Protein AF-A0A835VLT1-F1 (afdb_monomer_lite)

Foldseek 3Di:
DPLLVVLLVLLVCCVPPDLVSNLVSLVVNLVSLVPDPCNPVSCVVNVLLVSLVCLLVDDPPPDPDVSSVSSNVSSVVSSVVVVVVPPD

Secondary structure (DSSP, 8-state):
--HHHHHHHHHHGGG-S-HHHHHHHHHHHHHHHHT-S-HHHHHHHTTHHHHHHHHHH---TT---HHHHHHHHHHHHHHHHHHHHH--

Organism: Vanilla planifolia (NCBI:txid51239)

pLDDT: mean 83.09, std 13.02, range [42.72, 95.12]

InterPro domains:
  IPR016024 Armadillo-type fold [SSF48371] (3-64)
  IPR052441 Armadillo Repeat & Ser/Thr Protein Kinase [PTHR46618] (1-88)

Sequence (88 aa):
MATNGLTTLLISRLDHQDAIARLNLLKLIKAVYEHHPRPKQLIVENDLPQKLQNLIEERRDGQRSGGQVLVKQMATALLKALHINTVL

Structure (mmCIF, N/CA/C/O backbone):
data_AF-A0A835VLT1-F1
#
_entry.id   AF-A0A835VLT1-F1
#
loop_
_atom_site.group_PDB
_atom_site.id
_atom_site.type_symbol
_atom_site.label_atom_id
_atom_site.label_alt_id
_atom_site.label_comp_id
_atom_site.label_asym_id
_atom_site.label_entity_id
_atom_site.label_seq_id
_atom_site.pdbx_PDB_ins_code
_atom_site.Cartn_x
_atom_site.Cartn_y
_atom_site.Cartn_z
_atom_site.occupancy
_atom_site.B_iso_or_equiv
_atom_site.auth_seq_id
_atom_site.auth_comp_id
_atom_site.auth_asym_id
_atom_site.auth_atom_id
_atom_site.pdbx_PDB_model_num
ATOM 1 N N . MET A 1 1 ? 7.628 -16.810 -14.608 1.00 45.41 1 MET A N 1
ATOM 2 C CA . MET A 1 1 ? 6.609 -15.783 -14.916 1.00 45.41 1 MET A CA 1
ATOM 3 C C . MET A 1 1 ? 5.369 -16.087 -14.077 1.00 45.41 1 MET A C 1
ATOM 5 O O . MET A 1 1 ? 4.589 -16.932 -14.474 1.00 45.41 1 MET A O 1
ATOM 9 N N . ALA A 1 2 ? 5.252 -15.529 -12.867 1.00 52.47 2 ALA A N 1
ATOM 10 C CA . ALA A 1 2 ? 4.105 -15.778 -11.967 1.00 52.47 2 ALA A CA 1
ATOM 11 C C . ALA A 1 2 ? 3.840 -14.632 -10.961 1.00 52.47 2 ALA A C 1
ATOM 13 O O . ALA A 1 2 ? 2.880 -14.678 -10.200 1.00 52.47 2 ALA A O 1
ATOM 14 N N . THR A 1 3 ? 4.675 -13.587 -10.948 1.00 55.88 3 THR A N 1
ATOM 15 C CA . THR A 1 3 ? 4.621 -12.487 -9.970 1.00 55.88 3 THR A CA 1
ATOM 16 C C . THR A 1 3 ? 3.490 -11.487 -10.230 1.00 55.88 3 THR A C 1
ATOM 18 O O . THR A 1 3 ? 2.998 -10.869 -9.283 1.00 55.88 3 THR A O 1
ATOM 21 N N . ASN A 1 4 ? 3.018 -11.370 -11.476 1.00 63.62 4 ASN A N 1
ATOM 22 C CA . ASN A 1 4 ? 1.924 -10.457 -11.818 1.00 63.62 4 ASN A CA 1
ATOM 23 C C . ASN A 1 4 ? 0.615 -10.832 -11.109 1.00 63.62 4 ASN A C 1
ATOM 25 O O . ASN A 1 4 ? 0.005 -9.973 -10.481 1.00 63.62 4 ASN A O 1
ATOM 29 N N . GLY A 1 5 ? 0.232 -12.115 -11.103 1.00 77.06 5 GLY A N 1
ATOM 30 C CA . GLY A 1 5 ? -1.021 -12.553 -10.472 1.00 77.06 5 GLY A CA 1
ATOM 31 C C . GLY A 1 5 ? -1.061 -12.313 -8.959 1.00 77.06 5 GLY A C 1
ATOM 32 O O . GLY A 1 5 ? -2.098 -11.929 -8.419 1.00 77.06 5 GLY A O 1
ATOM 33 N N . LEU A 1 6 ? 0.080 -12.471 -8.275 1.00 83.44 6 LEU A N 1
ATOM 34 C CA . LEU A 1 6 ? 0.173 -12.202 -6.840 1.00 83.44 6 LEU A CA 1
ATOM 35 C C . LEU A 1 6 ? 0.013 -10.710 -6.539 1.00 83.44 6 LEU A C 1
ATOM 37 O O . LEU A 1 6 ? -0.710 -10.352 -5.613 1.00 83.44 6 LEU A O 1
ATOM 41 N N . THR A 1 7 ? 0.648 -9.832 -7.316 1.00 83.94 7 THR A N 1
ATOM 42 C CA . THR A 1 7 ? 0.556 -8.391 -7.046 1.00 83.94 7 THR A CA 1
ATOM 43 C C . THR A 1 7 ? -0.856 -7.869 -7.284 1.00 83.94 7 THR A C 1
ATOM 45 O O . THR A 1 7 ? -1.396 -7.162 -6.434 1.00 83.94 7 THR A O 1
ATOM 48 N N . THR A 1 8 ? -1.498 -8.290 -8.374 1.00 86.69 8 THR A N 1
ATOM 49 C CA . THR A 1 8 ? -2.899 -7.950 -8.644 1.00 86.69 8 THR A CA 1
ATOM 50 C C . THR A 1 8 ? -3.814 -8.406 -7.507 1.00 86.69 8 THR A C 1
ATOM 52 O O . THR A 1 8 ? -4.700 -7.658 -7.089 1.00 86.69 8 THR A O 1
ATOM 55 N N . LEU A 1 9 ? -3.563 -9.591 -6.936 1.00 89.69 9 LEU A N 1
ATOM 56 C CA . LEU A 1 9 ? -4.300 -10.085 -5.773 1.00 89.69 9 LEU A CA 1
ATOM 57 C C . LEU A 1 9 ? -4.055 -9.235 -4.518 1.00 89.69 9 LEU A C 1
ATOM 59 O O . LEU A 1 9 ? -5.001 -8.903 -3.813 1.00 89.69 9 LEU A O 1
ATOM 63 N N . LEU A 1 10 ? -2.811 -8.862 -4.216 1.00 90.06 10 LEU A N 1
ATOM 64 C CA . LEU A 1 10 ? -2.509 -8.018 -3.052 1.00 90.06 10 LEU A CA 1
ATOM 65 C C . LEU A 1 10 ? -3.194 -6.654 -3.149 1.00 90.06 10 LEU A C 1
ATOM 67 O O . LEU A 1 10 ? -3.736 -6.145 -2.169 1.00 90.06 10 LEU A O 1
ATOM 71 N N . ILE A 1 11 ? -3.198 -6.089 -4.352 1.00 88.81 11 ILE A N 1
ATOM 72 C CA . ILE A 1 11 ? -3.767 -4.782 -4.646 1.00 88.81 11 ILE A CA 1
ATOM 73 C C . ILE A 1 11 ? -5.301 -4.814 -4.615 1.00 88.81 11 ILE A C 1
ATOM 75 O O . ILE A 1 11 ? -5.917 -3.863 -4.135 1.00 88.81 11 ILE A O 1
ATOM 79 N N . SER A 1 12 ? -5.946 -5.893 -5.071 1.00 89.12 12 SER A N 1
ATOM 80 C CA . SER A 1 12 ? -7.405 -6.047 -4.946 1.00 89.12 12 SER A CA 1
ATOM 81 C C . SER A 1 12 ? -7.856 -6.220 -3.493 1.00 89.12 12 SER A C 1
ATOM 83 O O . SER A 1 12 ? -8.965 -5.840 -3.134 1.00 89.12 12 SER A O 1
ATOM 85 N N . ARG A 1 13 ? -6.983 -6.728 -2.616 1.00 91.44 13 ARG A N 1
ATOM 86 C CA . ARG A 1 13 ? -7.270 -6.868 -1.180 1.00 91.44 13 ARG A CA 1
ATOM 87 C C . ARG A 1 13 ? -7.163 -5.560 -0.397 1.00 91.44 13 ARG A C 1
ATOM 89 O O . ARG A 1 13 ? -7.542 -5.543 0.772 1.00 91.44 13 ARG A O 1
ATOM 96 N N . LEU A 1 14 ? -6.714 -4.462 -1.008 1.00 90.75 14 LEU A N 1
ATOM 97 C CA . LEU A 1 14 ? -6.688 -3.154 -0.348 1.00 90.75 14 LEU A CA 1
ATOM 98 C C . LEU A 1 14 ? -8.081 -2.638 0.040 1.00 90.75 14 LEU A C 1
ATOM 100 O O . LEU A 1 14 ? -8.163 -1.802 0.932 1.00 90.75 14 LEU A O 1
ATOM 104 N N . ASP A 1 15 ? -9.162 -3.178 -0.525 1.00 85.69 15 ASP A N 1
ATOM 105 C CA . ASP A 1 15 ? -10.539 -2.808 -0.169 1.00 85.69 15 ASP A CA 1
ATOM 106 C C . ASP A 1 15 ? -11.013 -3.419 1.173 1.00 85.69 15 ASP A C 1
ATOM 108 O O . ASP A 1 15 ? -12.106 -3.127 1.658 1.00 85.69 15 ASP A O 1
ATOM 112 N N . HIS A 1 16 ? -10.178 -4.211 1.853 1.00 87.62 16 HIS A N 1
ATOM 113 C CA . HIS A 1 16 ? -10.524 -4.938 3.083 1.00 87.62 16 HIS A CA 1
ATOM 114 C C . HIS A 1 16 ? -10.970 -4.044 4.258 1.00 87.62 16 HIS A C 1
ATOM 116 O O . HIS A 1 16 ? -10.287 -3.096 4.597 1.00 87.62 16 HIS A O 1
ATOM 122 N N . GLN A 1 17 ? -12.051 -4.339 4.982 1.00 84.81 17 GLN A N 1
ATOM 123 C CA . GLN A 1 17 ? -12.530 -3.427 6.041 1.00 84.81 17 GLN A CA 1
ATOM 124 C C . GLN A 1 17 ? -11.546 -3.244 7.218 1.00 84.81 17 GLN A C 1
ATOM 126 O O . GLN A 1 17 ? -11.442 -2.147 7.763 1.00 84.81 17 GLN A O 1
ATOM 131 N N . ASP A 1 18 ? -10.779 -4.268 7.586 1.00 88.38 18 ASP A N 1
ATOM 132 C CA . ASP A 1 18 ? -9.794 -4.179 8.674 1.00 88.38 18 ASP A CA 1
ATOM 133 C C . ASP A 1 18 ? -8.569 -3.306 8.323 1.00 88.38 18 ASP A C 1
ATOM 135 O O . ASP A 1 18 ? -7.877 -3.535 7.325 1.00 88.38 18 ASP A O 1
ATOM 139 N N . ALA A 1 19 ? -8.280 -2.315 9.171 1.00 88.56 19 ALA A N 1
ATOM 140 C CA . ALA A 1 19 ? -7.192 -1.364 8.954 1.00 88.56 19 ALA A CA 1
ATOM 141 C C . ALA A 1 19 ? -5.793 -1.981 9.147 1.00 88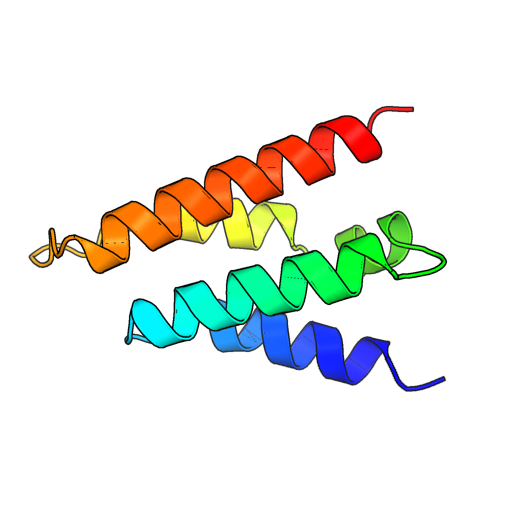.56 19 ALA A C 1
ATOM 143 O O . ALA A 1 19 ? -4.851 -1.584 8.463 1.00 88.56 19 ALA A O 1
ATOM 144 N N . ILE A 1 20 ? -5.639 -2.959 10.043 1.00 90.44 20 ILE A N 1
ATOM 145 C CA . ILE A 1 20 ? -4.359 -3.642 10.284 1.00 90.44 20 ILE A CA 1
ATOM 146 C C . ILE A 1 20 ? -4.015 -4.528 9.083 1.00 90.44 20 ILE A C 1
ATOM 148 O O . ILE A 1 20 ? -2.883 -4.503 8.598 1.00 90.44 20 ILE A O 1
ATOM 152 N N . ALA A 1 21 ? -4.996 -5.252 8.546 1.00 92.38 21 ALA A N 1
ATOM 153 C CA . ALA A 1 21 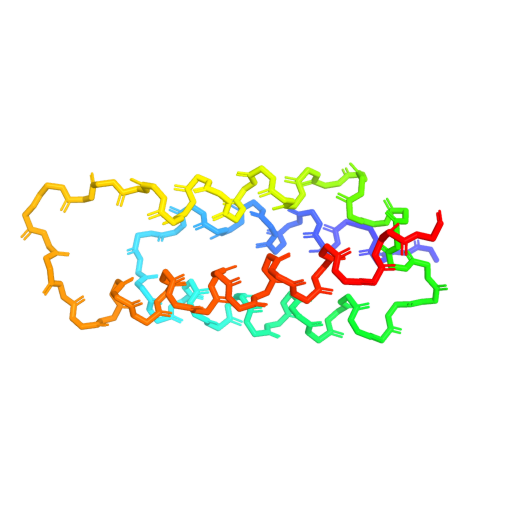? -4.850 -6.025 7.322 1.00 92.38 21 ALA A CA 1
ATOM 154 C C . ALA A 1 21 ? -4.434 -5.121 6.154 1.00 92.38 21 ALA A C 1
ATOM 156 O O . ALA A 1 21 ? -3.450 -5.420 5.478 1.00 92.38 21 ALA A O 1
ATOM 157 N N . ARG A 1 22 ? -5.099 -3.969 5.970 1.00 92.69 22 ARG A N 1
ATOM 158 C CA . ARG A 1 22 ? -4.703 -2.975 4.956 1.00 92.69 22 ARG A CA 1
ATOM 159 C C . ARG A 1 22 ? -3.274 -2.468 5.157 1.00 92.69 22 ARG A C 1
ATOM 161 O O . ARG A 1 22 ? -2.526 -2.378 4.188 1.00 92.69 22 ARG A O 1
ATOM 168 N N . LEU A 1 23 ? -2.858 -2.183 6.391 1.00 93.38 23 LEU A N 1
ATOM 169 C CA . LEU A 1 23 ? -1.477 -1.783 6.690 1.00 93.38 23 LEU A CA 1
ATOM 170 C C . LEU A 1 23 ? -0.460 -2.859 6.305 1.00 93.38 23 LEU A C 1
ATOM 172 O O . LEU A 1 23 ? 0.569 -2.548 5.704 1.00 93.38 23 LEU A O 1
ATOM 176 N N . ASN A 1 24 ? -0.737 -4.117 6.639 1.00 94.69 24 ASN A N 1
ATOM 177 C CA . ASN A 1 24 ? 0.144 -5.230 6.297 1.00 94.69 24 ASN A CA 1
ATOM 178 C C . ASN A 1 24 ? 0.215 -5.440 4.781 1.00 94.69 24 ASN A C 1
ATOM 180 O O . ASN A 1 24 ? 1.305 -5.641 4.246 1.00 94.69 24 ASN A O 1
ATOM 184 N N . LEU A 1 25 ? -0.912 -5.302 4.080 1.00 95.06 25 LEU A N 1
ATOM 185 C CA . LEU A 1 25 ? -0.952 -5.333 2.619 1.00 95.06 25 LEU A CA 1
ATOM 186 C C . LEU A 1 25 ? -0.125 -4.197 2.010 1.00 95.06 25 LEU A C 1
ATOM 188 O O . LEU A 1 25 ? 0.682 -4.460 1.126 1.00 95.06 25 LEU A O 1
ATOM 192 N N . LEU A 1 26 ? -0.235 -2.963 2.512 1.00 95.12 26 LEU A N 1
ATOM 193 C CA . LEU A 1 26 ? 0.574 -1.833 2.036 1.00 95.12 26 LEU A CA 1
ATOM 194 C C . LEU A 1 26 ? 2.080 -2.061 2.239 1.00 95.12 26 LEU A C 1
ATOM 196 O O . LEU A 1 26 ? 2.874 -1.737 1.356 1.00 95.12 26 LEU A O 1
ATOM 200 N N . LYS A 1 27 ? 2.486 -2.650 3.372 1.00 94.00 27 LYS A N 1
ATOM 201 C CA . LYS A 1 27 ? 3.889 -3.027 3.623 1.00 94.00 27 LYS A CA 1
ATOM 202 C C . LYS A 1 27 ? 4.374 -4.103 2.652 1.00 94.00 27 LYS A C 1
ATOM 204 O O . LYS A 1 27 ? 5.481 -3.993 2.132 1.00 94.00 27 LYS A O 1
ATOM 209 N N . LEU A 1 28 ? 3.550 -5.118 2.394 1.00 93.38 28 LEU A N 1
ATOM 210 C CA . LEU A 1 28 ? 3.896 -6.199 1.475 1.00 93.38 28 LEU A CA 1
ATOM 211 C C . LEU A 1 28 ? 3.971 -5.705 0.027 1.00 93.38 28 LEU A C 1
ATOM 213 O O . LEU A 1 28 ? 4.926 -6.023 -0.672 1.00 93.38 28 LEU A O 1
ATOM 217 N N . ILE A 1 29 ? 3.014 -4.876 -0.397 1.00 91.31 29 ILE A N 1
ATOM 218 C CA . ILE A 1 29 ? 3.028 -4.205 -1.701 1.00 91.31 29 ILE A CA 1
ATOM 219 C C . ILE A 1 29 ? 4.327 -3.414 -1.841 1.00 91.31 29 ILE A C 1
ATOM 221 O O . ILE A 1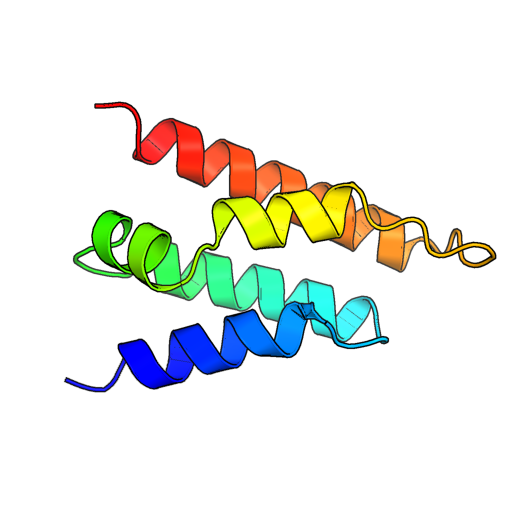 29 ? 5.072 -3.650 -2.784 1.00 91.31 29 ILE A O 1
ATOM 225 N N . LYS A 1 30 ? 4.667 -2.554 -0.873 1.00 90.88 30 LYS A N 1
ATOM 226 C CA . LYS A 1 30 ? 5.933 -1.808 -0.890 1.00 90.88 30 LYS A CA 1
ATOM 227 C C . LYS A 1 30 ? 7.140 -2.726 -1.130 1.00 90.88 30 LYS A C 1
ATOM 229 O O . LYS A 1 30 ? 7.910 -2.457 -2.045 1.00 90.88 30 LYS A O 1
ATOM 234 N N . ALA A 1 31 ? 7.261 -3.827 -0.386 1.00 90.81 31 ALA A N 1
ATOM 235 C CA . ALA A 1 31 ? 8.365 -4.775 -0.550 1.00 90.81 31 ALA A CA 1
ATOM 236 C C . ALA A 1 31 ? 8.388 -5.435 -1.943 1.00 90.81 31 ALA A C 1
ATOM 238 O O . ALA A 1 31 ? 9.444 -5.533 -2.564 1.00 90.81 31 ALA A O 1
ATOM 239 N N . VAL A 1 32 ? 7.227 -5.850 -2.463 1.00 89.00 32 VAL A N 1
ATOM 240 C CA . VAL A 1 32 ? 7.117 -6.432 -3.811 1.00 89.00 32 VAL A CA 1
ATOM 241 C C . VAL A 1 32 ? 7.603 -5.445 -4.866 1.00 89.00 32 VAL A C 1
ATOM 243 O O . VAL A 1 32 ? 8.374 -5.829 -5.740 1.00 89.00 32 VAL A O 1
ATOM 246 N N . TYR A 1 33 ? 7.197 -4.179 -4.772 1.00 86.62 33 TYR A N 1
ATOM 247 C CA . TYR A 1 33 ? 7.602 -3.147 -5.724 1.00 86.62 33 TYR A CA 1
ATOM 248 C C . TYR A 1 33 ? 9.083 -2.773 -5.600 1.00 86.62 33 TYR A C 1
ATOM 250 O O . TYR A 1 33 ? 9.748 -2.634 -6.623 1.00 86.62 33 TYR A O 1
ATOM 258 N N . GLU A 1 34 ? 9.615 -2.642 -4.384 1.00 86.94 34 GLU A N 1
ATOM 259 C CA . GLU A 1 34 ? 11.022 -2.283 -4.145 1.00 86.94 34 GLU A CA 1
ATOM 260 C C . GLU A 1 34 ? 12.006 -3.328 -4.683 1.00 86.94 34 GLU A C 1
ATOM 262 O O . GLU A 1 34 ? 13.080 -2.973 -5.162 1.00 86.94 34 GLU A O 1
ATOM 267 N N . HIS A 1 35 ? 11.635 -4.609 -4.647 1.00 86.12 35 HIS A N 1
ATOM 268 C CA . HIS A 1 35 ? 12.483 -5.704 -5.119 1.00 86.12 35 HIS A CA 1
ATOM 269 C C . HIS A 1 35 ? 12.144 -6.182 -6.540 1.00 86.12 35 HIS A C 1
ATOM 271 O O . HIS A 1 35 ? 12.774 -7.119 -7.038 1.00 86.12 35 HIS A O 1
ATOM 277 N N . HIS A 1 36 ? 11.163 -5.572 -7.217 1.00 82.69 36 HIS A N 1
ATOM 278 C CA . HIS A 1 36 ? 10.789 -5.993 -8.565 1.00 82.69 36 HIS A CA 1
ATOM 279 C C . HIS A 1 36 ? 11.830 -5.521 -9.597 1.00 82.69 36 HIS A C 1
ATOM 281 O O . HIS A 1 36 ? 12.203 -4.351 -9.585 1.00 82.69 36 HIS A O 1
ATOM 287 N N . PRO A 1 37 ? 12.240 -6.360 -10.571 1.00 84.81 37 PRO A N 1
ATOM 288 C CA . PRO A 1 37 ? 13.174 -5.948 -11.626 1.00 84.81 37 PRO A CA 1
ATOM 289 C C . PRO A 1 37 ? 12.587 -4.896 -12.581 1.00 84.81 37 PRO A C 1
ATOM 291 O O . PRO A 1 37 ? 13.320 -4.224 -13.302 1.00 84.81 37 PRO A O 1
ATOM 294 N N . ARG A 1 38 ? 11.254 -4.770 -12.628 1.00 85.44 38 ARG A N 1
ATOM 295 C CA . ARG A 1 38 ? 10.527 -3.802 -13.466 1.00 85.44 38 ARG A CA 1
ATOM 296 C C . ARG A 1 38 ? 9.405 -3.140 -12.665 1.00 85.44 38 ARG A C 1
ATOM 298 O O . ARG A 1 38 ? 8.239 -3.475 -12.875 1.00 85.44 38 ARG A O 1
ATOM 305 N N . PRO A 1 39 ? 9.715 -2.260 -11.705 1.00 84.00 39 PRO A N 1
ATOM 306 C CA . PRO A 1 39 ? 8.702 -1.698 -10.818 1.00 84.00 39 PRO A CA 1
ATOM 307 C C . PRO A 1 39 ? 7.718 -0.815 -11.593 1.00 84.00 39 PRO A C 1
ATOM 309 O O . PRO A 1 39 ? 6.516 -0.937 -11.402 1.00 84.00 39 PRO A O 1
ATOM 312 N N . LYS A 1 40 ? 8.202 -0.016 -12.555 1.00 83.31 40 LYS A N 1
ATOM 313 C CA . LYS A 1 40 ? 7.369 0.877 -13.382 1.00 83.31 40 LYS A CA 1
ATOM 314 C C . LYS A 1 40 ? 6.257 0.142 -14.138 1.00 83.31 40 LYS A C 1
ATOM 316 O O . LYS A 1 40 ? 5.110 0.569 -14.090 1.00 83.31 40 LYS A O 1
ATOM 321 N N . GLN A 1 41 ? 6.585 -0.978 -14.786 1.00 84.44 41 GLN A N 1
ATOM 322 C CA . GLN A 1 41 ? 5.608 -1.794 -15.517 1.00 84.44 41 GLN A CA 1
ATOM 323 C C . GLN A 1 41 ? 4.498 -2.286 -14.579 1.00 84.44 41 GLN A C 1
ATOM 325 O O . GLN A 1 41 ? 3.318 -2.158 -14.878 1.00 84.44 41 GLN A O 1
ATOM 330 N N . LEU A 1 42 ? 4.884 -2.758 -13.396 1.00 83.12 42 LEU A N 1
ATOM 331 C CA . LEU A 1 42 ? 3.965 -3.306 -12.408 1.00 83.12 42 LEU A CA 1
ATOM 332 C C . LEU A 1 42 ? 3.094 -2.215 -11.748 1.00 83.12 42 LEU A C 1
ATOM 334 O O . LEU A 1 42 ? 1.988 -2.504 -11.291 1.00 83.12 42 LEU A O 1
ATOM 338 N N . ILE A 1 43 ? 3.562 -0.957 -11.708 1.00 86.38 43 ILE A N 1
ATOM 339 C CA . ILE A 1 43 ? 2.779 0.200 -11.227 1.00 86.38 43 ILE A CA 1
ATOM 340 C C . ILE A 1 43 ? 1.643 0.475 -12.211 1.00 86.38 43 ILE A C 1
ATOM 342 O O . ILE A 1 43 ? 0.495 0.599 -11.787 1.00 86.38 43 ILE A O 1
ATOM 346 N N . VAL A 1 44 ? 1.976 0.538 -13.505 1.00 84.94 44 VAL A N 1
ATOM 347 C CA . VAL A 1 44 ? 1.029 0.823 -14.591 1.00 84.94 44 VAL A CA 1
ATOM 348 C C . VAL A 1 44 ? 0.017 -0.311 -14.746 1.00 84.94 44 VAL A C 1
ATOM 350 O O . VAL A 1 44 ? -1.174 -0.051 -14.792 1.00 84.94 44 VAL A O 1
ATOM 353 N N . GLU A 1 45 ? 0.461 -1.570 -14.746 1.00 86.81 45 GLU A N 1
ATOM 354 C CA . GLU A 1 45 ? -0.421 -2.734 -14.941 1.00 86.81 45 GLU A CA 1
ATOM 355 C C . GLU A 1 45 ? -1.468 -2.930 -13.832 1.00 86.81 45 GLU A C 1
ATOM 357 O O . GLU A 1 45 ? -2.431 -3.665 -14.035 1.00 86.81 45 GLU A O 1
ATOM 362 N N . ASN A 1 46 ? -1.283 -2.324 -12.654 1.00 87.38 46 ASN A N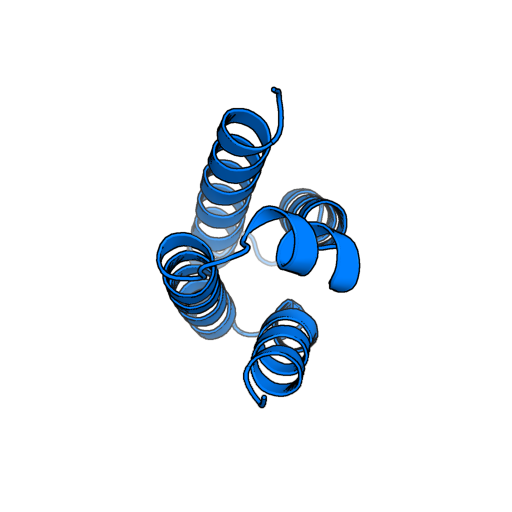 1
ATOM 363 C CA . ASN A 1 46 ? -2.171 -2.530 -11.505 1.00 87.38 46 ASN A CA 1
ATOM 364 C C . ASN A 1 46 ? -2.866 -1.252 -11.009 1.00 87.38 46 ASN A C 1
ATOM 366 O O . ASN A 1 46 ? -3.489 -1.288 -9.943 1.00 87.38 46 ASN A O 1
ATOM 370 N N . ASP A 1 47 ? -2.729 -0.131 -11.726 1.00 88.19 47 ASP A N 1
ATOM 371 C CA . ASP A 1 47 ? -3.296 1.174 -11.351 1.00 88.19 47 ASP A CA 1
ATOM 372 C C . ASP A 1 47 ? -3.020 1.559 -9.885 1.00 88.19 47 ASP A C 1
ATOM 374 O O . ASP A 1 47 ? -3.852 2.151 -9.186 1.00 88.19 47 ASP A O 1
ATOM 378 N N . LEU A 1 48 ? -1.834 1.193 -9.381 1.00 89.94 48 LEU A N 1
ATOM 379 C CA . LEU A 1 48 ? -1.506 1.357 -7.966 1.00 89.94 48 LEU A CA 1
ATOM 380 C C . LEU A 1 48 ? -1.619 2.818 -7.491 1.00 89.94 48 LEU A C 1
ATOM 382 O O . LEU A 1 48 ? -2.185 3.023 -6.415 1.00 89.94 48 LEU A O 1
ATOM 386 N N . PRO A 1 49 ? -1.158 3.842 -8.243 1.00 91.31 49 PRO A N 1
ATOM 387 C CA . PRO A 1 49 ? -1.281 5.231 -7.810 1.00 91.31 49 PRO A CA 1
ATOM 388 C C . PRO A 1 49 ? -2.736 5.631 -7.552 1.00 91.31 49 PRO A C 1
ATOM 390 O O . PRO A 1 49 ? -3.034 6.212 -6.509 1.00 91.31 49 PRO A O 1
ATOM 393 N N . GLN A 1 50 ? -3.655 5.230 -8.438 1.00 91.25 50 GLN A N 1
ATOM 394 C CA . GLN A 1 50 ? -5.080 5.514 -8.286 1.00 91.25 50 GLN A CA 1
ATOM 395 C C . GLN A 1 50 ? -5.661 4.821 -7.050 1.00 91.25 50 GLN A C 1
ATOM 397 O O . GLN A 1 50 ? -6.409 5.426 -6.286 1.00 91.25 50 GLN A O 1
ATOM 402 N N . LYS A 1 51 ? -5.290 3.563 -6.798 1.00 90.88 51 LYS A N 1
ATOM 403 C CA . LYS A 1 51 ? -5.764 2.831 -5.613 1.00 90.88 51 LYS A CA 1
ATOM 404 C C . LYS A 1 51 ? -5.241 3.420 -4.304 1.00 90.88 51 LYS A C 1
ATOM 406 O O . LYS A 1 51 ? -5.986 3.488 -3.328 1.00 90.88 51 LYS A O 1
ATOM 411 N N . LEU A 1 52 ? -3.988 3.876 -4.276 1.00 93.00 52 LEU A N 1
ATOM 412 C CA . LEU A 1 52 ? -3.439 4.584 -3.117 1.00 93.00 52 LEU A CA 1
ATOM 413 C C . LEU A 1 52 ? -4.152 5.920 -2.896 1.00 93.00 52 LEU A C 1
ATOM 415 O O . LEU A 1 52 ? -4.485 6.232 -1.754 1.00 93.00 52 LEU A O 1
ATOM 419 N N . GLN A 1 53 ? -4.446 6.666 -3.964 1.00 92.81 53 GLN A N 1
ATOM 420 C CA . GLN A 1 53 ? -5.220 7.905 -3.881 1.00 92.81 53 GLN A CA 1
ATOM 421 C C . GLN A 1 53 ? -6.618 7.650 -3.297 1.00 92.81 53 GLN A C 1
ATOM 423 O O . GLN A 1 53 ? -7.005 8.304 -2.329 1.00 92.81 53 GLN A O 1
ATOM 428 N N . ASN A 1 54 ? -7.322 6.627 -3.790 1.00 91.88 54 ASN A N 1
ATOM 429 C CA . ASN A 1 54 ? -8.637 6.239 -3.275 1.00 91.88 54 ASN A CA 1
ATOM 430 C C . ASN A 1 54 ? -8.590 5.913 -1.770 1.00 91.88 54 ASN A C 1
ATOM 432 O O . ASN A 1 54 ? -9.466 6.338 -1.022 1.00 91.88 54 ASN A O 1
ATOM 436 N N . LEU A 1 55 ? -7.552 5.210 -1.293 1.00 90.38 55 LEU A N 1
ATOM 437 C CA . LEU A 1 55 ? -7.368 4.918 0.138 1.00 90.38 55 LEU A CA 1
ATOM 438 C C . LEU A 1 55 ? -7.133 6.176 0.986 1.00 90.38 55 LEU A C 1
ATOM 440 O O . LEU A 1 55 ? -7.607 6.260 2.122 1.00 90.38 55 LEU A O 1
ATOM 444 N N . ILE A 1 56 ? -6.384 7.147 0.458 1.00 91.38 56 ILE A N 1
ATOM 445 C CA . ILE A 1 56 ? -6.115 8.425 1.132 1.00 91.38 56 ILE A CA 1
ATOM 446 C C . ILE A 1 56 ? -7.412 9.233 1.257 1.00 91.38 56 ILE A C 1
ATOM 448 O O . ILE A 1 56 ? -7.711 9.782 2.326 1.00 91.38 56 ILE A O 1
ATOM 452 N N . GLU A 1 57 ? -8.208 9.260 0.193 1.00 90.75 57 GLU A N 1
ATOM 453 C CA . GLU A 1 57 ? -9.462 10.009 0.113 1.00 90.75 57 GLU A CA 1
ATOM 454 C C . GLU A 1 57 ? -10.631 9.321 0.819 1.00 90.75 57 GLU A C 1
ATOM 456 O O . GLU A 1 57 ? -11.564 10.010 1.228 1.00 90.75 57 GLU A O 1
ATOM 461 N N . GLU A 1 58 ? -10.558 8.004 1.047 1.00 87.44 58 GLU A N 1
ATOM 462 C CA . GLU A 1 58 ? -11.632 7.199 1.637 1.00 87.44 58 GLU A CA 1
ATOM 463 C C . GLU A 1 58 ? -12.153 7.837 2.935 1.00 87.44 58 GLU A C 1
ATOM 465 O O . GLU A 1 58 ? -11.459 7.918 3.961 1.00 87.44 58 GLU A O 1
ATOM 470 N N . ARG A 1 59 ? -13.393 8.326 2.892 1.00 75.50 59 ARG A N 1
ATOM 471 C CA . ARG A 1 59 ? -14.106 8.844 4.058 1.00 75.50 59 ARG A CA 1
ATOM 472 C C . ARG A 1 59 ? -14.939 7.707 4.622 1.00 75.50 59 ARG A C 1
ATOM 474 O O . ARG A 1 59 ? -16.010 7.404 4.118 1.00 75.50 59 ARG A O 1
ATOM 481 N N . ARG A 1 60 ? -14.426 7.040 5.655 1.00 68.31 60 ARG A N 1
ATOM 482 C CA . ARG A 1 60 ? -15.247 6.122 6.445 1.00 68.31 60 ARG A CA 1
ATOM 483 C C . ARG A 1 60 ? -15.983 6.941 7.489 1.00 68.31 60 ARG A C 1
ATOM 485 O O . ARG A 1 60 ? -15.443 7.217 8.565 1.00 68.31 60 ARG A O 1
ATOM 492 N N . ASP A 1 61 ? -17.169 7.396 7.110 1.00 57.94 61 ASP A N 1
ATOM 493 C CA . ASP A 1 61 ? -18.080 8.134 7.975 1.00 57.94 61 ASP A CA 1
ATOM 494 C C . ASP A 1 61 ? -18.326 7.313 9.251 1.00 57.94 61 ASP A C 1
ATOM 496 O O . ASP A 1 61 ? -18.943 6.254 9.225 1.00 57.94 61 ASP A O 1
ATOM 500 N N . GLY A 1 62 ? -17.743 7.753 10.370 1.00 56.34 62 GLY A N 1
ATOM 501 C CA . GLY A 1 62 ? -17.943 7.145 11.692 1.00 56.34 62 GLY A CA 1
ATOM 502 C C . GLY A 1 62 ? -16.752 6.407 12.317 1.00 56.34 62 GLY A C 1
ATOM 503 O O . GLY A 1 62 ? -16.803 6.124 13.510 1.00 56.34 62 GLY A O 1
ATOM 504 N N . GLN A 1 63 ? -15.643 6.157 11.608 1.00 52.31 63 GLN A N 1
ATOM 505 C CA . GLN A 1 63 ? -14.471 5.478 12.195 1.00 52.31 63 GLN A CA 1
ATOM 506 C C . GLN A 1 63 ? -13.174 6.267 11.984 1.00 52.31 63 GLN A C 1
ATOM 508 O O . GLN A 1 63 ? -12.310 5.920 11.180 1.00 52.31 63 GLN A O 1
ATOM 513 N N . ARG A 1 64 ? -12.979 7.312 12.800 1.00 58.91 64 ARG A N 1
ATOM 514 C CA . ARG A 1 64 ? -11.643 7.872 13.079 1.00 58.91 64 ARG A CA 1
ATOM 515 C C . ARG A 1 64 ? -10.870 6.952 14.035 1.00 58.91 64 ARG A C 1
ATOM 517 O O . ARG A 1 64 ? -10.423 7.379 15.094 1.00 58.91 64 ARG A O 1
ATOM 524 N N . SER A 1 65 ? -10.747 5.670 13.698 1.00 66.88 65 SER A N 1
ATOM 525 C CA . SER A 1 65 ? -9.866 4.769 14.439 1.00 66.88 65 SER A CA 1
ATOM 526 C C . SER A 1 65 ? -8.414 5.083 14.061 1.00 66.88 65 SER A C 1
ATOM 528 O O . SER A 1 65 ? -8.111 5.347 12.895 1.00 66.88 65 SER A O 1
ATOM 530 N N . GLY A 1 66 ? -7.493 5.072 15.031 1.00 72.56 66 GLY A N 1
ATOM 531 C CA . GLY A 1 66 ? -6.071 5.364 14.780 1.00 72.56 66 GLY A CA 1
ATOM 532 C C . GLY A 1 66 ? -5.458 4.490 13.674 1.00 72.56 66 GLY A C 1
ATOM 533 O O . GLY A 1 66 ? -4.607 4.953 12.919 1.00 72.56 66 GLY A O 1
ATOM 534 N N . GLY A 1 67 ? -5.968 3.266 13.494 1.00 81.38 67 GLY A N 1
ATOM 535 C CA . GLY A 1 67 ? -5.580 2.375 12.399 1.00 81.38 67 GLY A CA 1
ATOM 536 C C . GLY A 1 67 ? -5.853 2.949 11.004 1.00 81.38 67 GLY A C 1
ATOM 537 O O . GLY A 1 67 ? -4.987 2.859 10.139 1.00 81.38 67 GLY A O 1
ATOM 538 N N . GLN A 1 68 ? -7.000 3.600 10.777 1.00 84.06 68 GLN A N 1
ATOM 539 C CA . GLN A 1 68 ? -7.310 4.202 9.473 1.00 84.06 68 GLN A CA 1
ATOM 540 C C . GLN A 1 68 ? -6.374 5.380 9.159 1.00 84.06 68 GLN A C 1
ATOM 542 O O . GLN A 1 68 ? -5.976 5.567 8.010 1.00 84.06 68 GLN A O 1
ATOM 547 N N . VAL A 1 69 ? -5.981 6.158 10.173 1.00 87.75 69 VAL A N 1
ATOM 548 C CA . VAL A 1 69 ? -5.005 7.249 10.002 1.00 87.75 69 VAL A CA 1
ATOM 549 C C . VAL A 1 69 ? -3.658 6.691 9.547 1.00 87.75 69 VAL A C 1
ATOM 551 O O . VAL A 1 69 ? -3.075 7.204 8.592 1.00 87.75 69 VAL A O 1
ATOM 554 N N . LEU A 1 70 ? -3.199 5.601 10.166 1.00 90.88 70 LEU A N 1
ATOM 555 C CA . LEU A 1 70 ? -1.957 4.934 9.778 1.00 90.88 70 LEU A CA 1
ATOM 556 C C . LEU A 1 70 ? -2.026 4.381 8.346 1.00 90.88 70 LEU A C 1
ATOM 558 O O . LEU A 1 70 ? -1.060 4.527 7.599 1.00 90.88 70 LEU A O 1
ATOM 562 N N . VAL A 1 71 ? -3.158 3.789 7.934 1.00 92.19 71 VAL A N 1
ATOM 563 C CA . VAL A 1 71 ? -3.361 3.322 6.546 1.00 92.19 71 VAL A CA 1
ATOM 564 C C . VAL A 1 71 ? -3.154 4.476 5.565 1.00 92.19 71 VAL A C 1
ATOM 566 O O . VAL A 1 71 ? -2.382 4.344 4.617 1.00 92.19 71 VAL A O 1
ATOM 569 N N . LYS A 1 72 ? -3.785 5.628 5.819 1.00 92.69 72 LYS A N 1
ATOM 570 C CA . LYS A 1 72 ? -3.670 6.818 4.962 1.00 92.69 72 LYS A CA 1
ATOM 571 C C . LYS A 1 72 ? -2.254 7.379 4.922 1.00 92.69 72 LYS A C 1
ATOM 573 O O . LYS A 1 72 ? -1.766 7.733 3.850 1.00 92.69 72 LYS A O 1
ATOM 578 N N . GLN A 1 73 ? -1.580 7.443 6.069 1.00 93.31 73 GLN A N 1
ATOM 579 C CA . GLN A 1 73 ? -0.188 7.890 6.146 1.00 93.31 73 GLN A CA 1
ATOM 580 C C . GLN A 1 73 ? 0.737 6.972 5.340 1.00 93.31 73 GLN A C 1
ATOM 582 O O . GLN A 1 73 ? 1.539 7.460 4.544 1.00 93.31 73 GLN A O 1
ATOM 587 N N . MET A 1 74 ? 0.583 5.653 5.479 1.00 94.81 74 MET A N 1
ATOM 588 C CA . MET A 1 74 ? 1.373 4.678 4.729 1.00 94.81 74 MET A CA 1
ATOM 589 C C . MET A 1 74 ? 1.083 4.752 3.223 1.00 94.81 74 MET A C 1
ATOM 591 O O . MET A 1 74 ? 2.017 4.770 2.424 1.00 94.81 74 MET A O 1
ATOM 595 N N . ALA A 1 75 ? -0.190 4.855 2.827 1.00 93.88 75 ALA A N 1
ATOM 596 C CA . ALA A 1 75 ? -0.581 5.020 1.427 1.00 93.88 75 ALA A CA 1
AT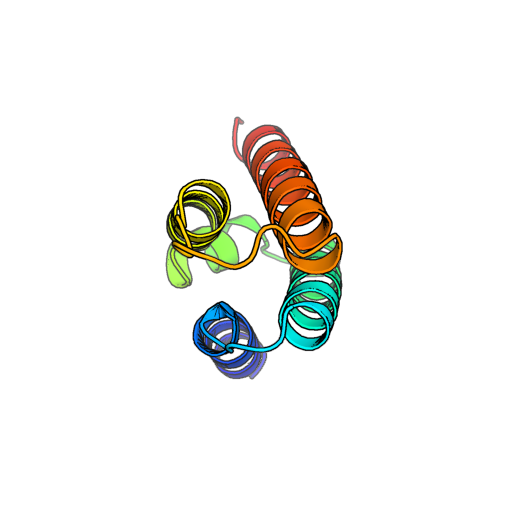OM 597 C C . ALA A 1 75 ? 0.004 6.306 0.819 1.00 93.88 75 ALA A C 1
ATOM 599 O O . ALA A 1 75 ? 0.519 6.284 -0.295 1.00 93.88 75 ALA A O 1
ATOM 600 N N . THR A 1 76 ? 0.015 7.403 1.584 1.00 94.81 76 THR A N 1
ATOM 601 C CA . THR A 1 76 ? 0.621 8.680 1.175 1.00 94.81 76 THR A CA 1
ATOM 602 C C . THR A 1 76 ? 2.132 8.556 0.994 1.00 94.81 76 THR A C 1
ATOM 604 O O . THR A 1 76 ? 2.678 9.030 -0.002 1.00 94.81 76 THR A O 1
ATOM 607 N N . ALA A 1 77 ? 2.822 7.923 1.947 1.00 93.81 77 ALA A N 1
ATOM 608 C CA . ALA A 1 77 ? 4.263 7.706 1.870 1.00 93.81 77 ALA A CA 1
ATOM 609 C C . ALA A 1 77 ? 4.636 6.846 0.655 1.00 93.81 77 ALA A C 1
ATOM 611 O O . ALA A 1 77 ? 5.566 7.185 -0.077 1.00 93.81 77 ALA A O 1
ATOM 612 N N . LEU A 1 78 ? 3.874 5.776 0.407 1.00 92.75 78 LEU A N 1
ATOM 613 C CA . LEU A 1 78 ? 4.083 4.907 -0.743 1.00 92.75 78 LEU A CA 1
ATOM 614 C C . LEU A 1 78 ? 3.833 5.654 -2.056 1.00 92.75 78 LEU A C 1
ATOM 616 O O . LEU A 1 78 ? 4.691 5.620 -2.929 1.00 92.75 78 LEU A O 1
ATOM 620 N N . LEU A 1 79 ? 2.729 6.397 -2.179 1.00 92.38 79 LEU A N 1
ATOM 621 C CA . LEU A 1 79 ? 2.418 7.175 -3.383 1.00 92.38 79 LEU A CA 1
ATOM 622 C C . LEU A 1 79 ? 3.531 8.180 -3.721 1.00 92.38 79 LEU A C 1
ATOM 624 O O . LEU A 1 79 ? 3.947 8.282 -4.873 1.00 92.38 79 LEU A O 1
ATOM 628 N N . LYS A 1 80 ? 4.076 8.872 -2.711 1.00 89.69 80 LYS A N 1
ATOM 629 C CA . LYS A 1 80 ? 5.225 9.773 -2.894 1.00 89.69 80 LYS A CA 1
ATOM 630 C C . LYS A 1 80 ? 6.472 9.030 -3.375 1.00 89.69 80 LYS A C 1
ATOM 632 O O . LYS A 1 80 ? 7.129 9.499 -4.298 1.00 89.69 80 LYS A O 1
ATOM 637 N N . ALA A 1 81 ? 6.782 7.879 -2.778 1.00 87.56 81 ALA A N 1
ATOM 638 C CA . ALA A 1 81 ? 7.928 7.066 -3.180 1.00 87.56 81 ALA A CA 1
ATOM 639 C C . ALA A 1 81 ? 7.793 6.551 -4.624 1.00 87.56 81 ALA A C 1
ATOM 641 O O . ALA A 1 81 ? 8.772 6.543 -5.366 1.00 87.56 81 ALA A O 1
ATOM 642 N N . LEU A 1 82 ? 6.580 6.174 -5.046 1.00 84.06 82 LEU A N 1
ATOM 643 C CA . LEU A 1 82 ? 6.316 5.781 -6.430 1.00 84.06 82 LEU A CA 1
ATOM 644 C C . LEU A 1 82 ? 6.546 6.954 -7.388 1.00 84.06 82 LEU A C 1
ATOM 646 O O . LEU A 1 82 ? 7.295 6.784 -8.343 1.00 84.06 82 LEU A O 1
ATOM 650 N N . HIS A 1 83 ? 5.993 8.142 -7.104 1.00 73.56 83 HIS A N 1
ATOM 651 C CA . HIS A 1 83 ? 6.177 9.324 -7.957 1.00 73.56 83 HIS A CA 1
ATOM 652 C C . HIS A 1 83 ? 7.647 9.732 -8.116 1.00 73.56 83 HIS A C 1
ATOM 654 O O . HIS A 1 83 ? 8.076 10.016 -9.234 1.00 73.56 83 HIS A O 1
ATOM 660 N N . ILE A 1 84 ? 8.431 9.705 -7.031 1.00 64.19 84 ILE A N 1
ATOM 661 C CA . ILE A 1 84 ? 9.874 10.002 -7.072 1.00 64.19 84 ILE A CA 1
ATOM 662 C C . ILE A 1 84 ? 10.614 9.020 -7.993 1.00 64.19 84 ILE A C 1
ATOM 664 O O . ILE A 1 84 ? 11.495 9.424 -8.741 1.00 64.19 84 ILE A O 1
ATOM 668 N N . ASN A 1 85 ? 10.231 7.743 -7.984 1.00 60.84 85 ASN A N 1
ATOM 669 C CA . ASN A 1 85 ? 10.886 6.706 -8.785 1.00 60.84 85 ASN A CA 1
ATOM 670 C C . ASN A 1 85 ? 10.355 6.610 -10.232 1.00 60.84 85 ASN A C 1
ATOM 672 O O . ASN A 1 85 ? 10.948 5.916 -11.067 1.00 60.84 85 ASN A O 1
ATOM 676 N N . THR A 1 86 ? 9.232 7.265 -10.553 1.00 57.56 86 THR A N 1
ATOM 677 C CA . THR A 1 86 ? 8.615 7.237 -11.890 1.00 57.56 86 THR A CA 1
ATOM 678 C C . THR A 1 86 ? 8.899 8.467 -12.743 1.00 57.56 86 THR A C 1
ATOM 680 O O . THR A 1 86 ? 8.899 8.311 -13.962 1.00 57.56 86 THR A O 1
ATOM 683 N N . VAL A 1 87 ? 9.171 9.639 -12.153 1.00 49.78 87 VAL A N 1
ATOM 684 C CA . VAL A 1 87 ? 9.609 10.830 -12.902 1.00 49.78 87 VAL A CA 1
ATOM 685 C C . VAL A 1 87 ? 11.080 10.647 -13.297 1.00 49.78 87 VAL A C 1
ATOM 687 O O . VAL A 1 87 ? 11.987 10.896 -12.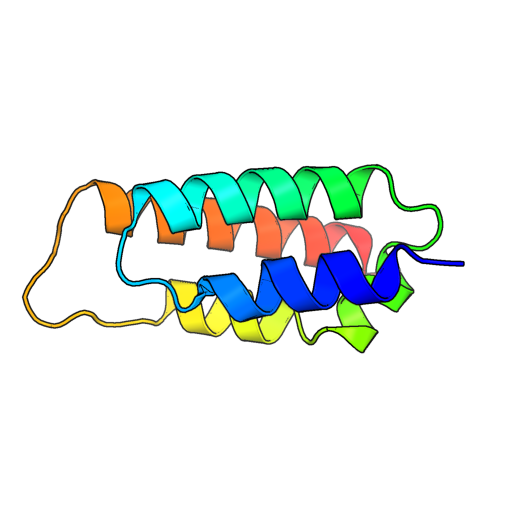509 1.00 49.78 87 VAL A O 1
ATOM 690 N N . LEU A 1 88 ? 11.285 10.139 -14.513 1.00 42.72 88 LEU A N 1
ATOM 691 C CA . LEU A 1 88 ? 12.522 10.210 -15.293 1.00 42.72 88 LEU A CA 1
ATOM 692 C C . LEU A 1 88 ? 12.161 10.832 -16.637 1.00 42.72 88 LEU A C 1
ATOM 694 O O . LEU A 1 88 ? 11.188 10.315 -17.235 1.00 42.72 88 LEU A O 1
#

Radius of gyration: 12.9 Å; chains: 1; bounding box: 31×27×30 Å